Protein AF-A0A7W0VEG7-F1 (afdb_monomer)

Sequence (80 aa):
MTRSVPAATANGGPRTSDITHLMEGTRLALVILAVENVARSVAFYGAVFGWRQRVATPVYVELACPSGMRLGLYDRRSFE

Nearest PDB structures (foldseek):
  2kjz-assembly1_B  TM=8.730E-01  e=1.157E-03  Agrobacterium fabrum str. C58
  3rhe-assembly1_A  TM=9.276E-01  e=2.611E-03  Legionella pneumophila subsp. pneumophila str. Philadelphia 1
  3sk2-assembly1_B  TM=7.114E-01  e=4.792E-04  Pantoea agglomerans
  6a4x-assembly1_A-2  TM=8.167E-01  e=4.198E-03  Streptomyces curacoi
  7wb2-assembly1_B-2  TM=8.213E-01  e=1.330E-02  Streptomyces chartreusis

Foldseek 3Di:
DDDDDDDDDDPCDPDPVNCVVVPPDDDQAEDEDADQAQVVVCVVVCVVQVFDWDDDDRFWTWGADPVNHIYMYGHNVVVD

Secondary structure (DSSP, 8-state):
---PPPPPP---PPPHHHHGGGG------EEEEEES-HHHHHHHHHHHH-PEEEEE-SSEEEEE-TTS-EEEEEEGGGG-

Structure (mmCIF, N/CA/C/O backbone):
data_AF-A0A7W0VEG7-F1
#
_entry.id   AF-A0A7W0VEG7-F1
#
loop_
_atom_site.group_PDB
_atom_site.id
_atom_site.type_symbol
_atom_site.label_atom_id
_atom_site.label_alt_id
_atom_site.label_comp_id
_atom_site.label_asym_id
_atom_site.label_entity_id
_atom_site.label_seq_id
_atom_site.pdbx_PDB_ins_code
_atom_site.Cartn_x
_atom_site.Cartn_y
_atom_site.Cartn_z
_atom_site.occupancy
_atom_site.B_iso_or_equiv
_atom_site.auth_seq_id
_atom_site.auth_comp_id
_atom_site.auth_asym_id
_atom_site.auth_atom_id
_atom_site.pdbx_PDB_model_num
ATOM 1 N N . MET A 1 1 ? -70.384 16.950 30.129 1.00 44.41 1 MET A N 1
ATOM 2 C CA . MET A 1 1 ? -69.964 16.615 28.751 1.00 44.41 1 MET A CA 1
ATOM 3 C C . MET A 1 1 ? -68.758 17.474 28.411 1.00 44.41 1 MET A C 1
ATOM 5 O O . MET A 1 1 ? -68.913 18.640 28.079 1.00 44.41 1 MET A O 1
ATOM 9 N N . THR A 1 2 ? -67.559 16.934 28.618 1.00 39.28 2 THR A N 1
ATOM 10 C CA . THR A 1 2 ? -66.286 17.664 28.527 1.00 39.28 2 THR A CA 1
ATOM 11 C C . THR A 1 2 ? -65.678 17.400 27.154 1.00 39.28 2 THR A C 1
ATOM 13 O O . THR A 1 2 ? -65.396 16.252 26.819 1.00 39.28 2 THR A O 1
ATOM 16 N N . ARG A 1 3 ? -65.524 18.437 26.327 1.00 39.25 3 ARG A N 1
ATOM 17 C CA . ARG A 1 3 ? -64.929 18.320 24.991 1.00 39.25 3 ARG A CA 1
ATOM 18 C C . ARG A 1 3 ? -63.408 18.419 25.126 1.00 39.25 3 ARG A C 1
ATOM 20 O O . ARG A 1 3 ? -62.897 19.472 25.491 1.00 39.25 3 ARG A O 1
ATOM 27 N N . SER A 1 4 ? -62.710 17.313 24.874 1.00 37.44 4 SER A N 1
ATOM 28 C CA . SER A 1 4 ? -61.245 17.249 24.893 1.00 37.44 4 SER A CA 1
ATOM 29 C C . SER A 1 4 ? -60.666 17.844 23.603 1.00 37.44 4 SER A C 1
ATOM 31 O O . SER A 1 4 ? -61.167 17.568 22.511 1.00 37.44 4 SER A O 1
ATOM 33 N N . VAL A 1 5 ? -59.638 18.682 23.733 1.00 48.16 5 VAL A N 1
ATOM 34 C CA . VAL A 1 5 ? -58.839 19.246 22.630 1.00 48.16 5 VAL A CA 1
ATOM 35 C C . VAL A 1 5 ? -57.632 18.324 22.409 1.00 48.16 5 VAL A C 1
ATOM 37 O O . VAL A 1 5 ? -57.009 17.940 23.400 1.00 48.16 5 VAL A O 1
ATOM 40 N N . PRO A 1 6 ? -57.258 17.950 21.170 1.00 42.84 6 PRO A N 1
ATOM 41 C CA . PRO A 1 6 ? -56.060 17.149 20.961 1.00 42.84 6 PRO A CA 1
ATOM 42 C C . PRO A 1 6 ? -54.799 18.008 21.133 1.00 42.84 6 PRO A C 1
ATOM 44 O O . PRO A 1 6 ? -54.707 19.122 20.616 1.00 42.84 6 PRO A O 1
ATOM 47 N N . ALA A 1 7 ? -53.834 17.473 21.883 1.00 46.16 7 ALA A N 1
ATOM 48 C CA . ALA A 1 7 ? -52.531 18.078 22.111 1.00 46.16 7 ALA A CA 1
ATOM 49 C C . ALA A 1 7 ? -51.752 18.201 20.793 1.00 46.16 7 ALA A C 1
ATOM 51 O O . ALA A 1 7 ? -51.654 17.245 20.023 1.00 46.16 7 ALA A O 1
ATOM 52 N N . ALA A 1 8 ? -51.193 19.388 20.555 1.00 42.16 8 ALA A N 1
ATOM 53 C CA . ALA A 1 8 ? -50.302 19.655 19.439 1.00 42.16 8 ALA A CA 1
ATOM 54 C C . ALA A 1 8 ? -49.098 18.700 19.484 1.00 42.16 8 ALA A C 1
ATOM 56 O O . ALA A 1 8 ? -48.404 18.594 20.496 1.00 42.16 8 ALA A O 1
ATOM 57 N N . THR A 1 9 ? -48.859 18.008 18.374 1.00 44.00 9 THR A N 1
ATOM 58 C CA . THR A 1 9 ? -47.659 17.210 18.122 1.00 44.00 9 THR A CA 1
ATOM 59 C C . THR A 1 9 ? -46.413 18.063 18.335 1.00 44.00 9 THR A C 1
ATOM 61 O O . THR A 1 9 ? -46.211 19.068 17.653 1.00 44.00 9 THR A O 1
ATOM 64 N N . ALA A 1 10 ? -45.577 17.656 19.290 1.00 47.38 10 ALA A N 1
ATOM 65 C CA . ALA A 1 10 ? -44.262 18.231 19.505 1.00 47.38 10 ALA A CA 1
ATOM 66 C C . ALA A 1 10 ? -43.417 18.037 18.236 1.00 47.38 10 ALA A C 1
ATOM 68 O O . ALA A 1 10 ? -43.078 16.912 17.869 1.00 47.38 10 ALA A O 1
ATOM 69 N N . ASN A 1 11 ? -43.097 19.141 17.561 1.00 48.06 11 ASN A N 1
ATOM 70 C CA . ASN A 1 11 ? -42.140 19.180 16.462 1.00 48.06 11 ASN A CA 1
ATOM 71 C C . ASN A 1 11 ? -40.751 18.807 16.998 1.00 48.06 11 ASN A C 1
ATOM 73 O O . ASN A 1 11 ? -40.015 19.656 17.499 1.00 48.06 11 ASN A O 1
ATOM 77 N N . GLY A 1 12 ? -40.401 17.524 16.904 1.00 51.84 12 GLY A N 1
ATOM 78 C CA . GLY A 1 12 ? -39.056 17.009 17.140 1.00 51.84 12 GLY A CA 1
ATOM 79 C C . GLY A 1 12 ? -38.119 17.400 16.002 1.00 51.84 12 GLY A C 1
ATOM 80 O O . GLY A 1 12 ? -37.729 16.551 15.206 1.00 51.84 12 GLY A O 1
ATOM 81 N N . GLY A 1 13 ? -37.790 18.690 15.901 1.00 58.75 13 GLY A N 1
ATOM 82 C CA . GLY A 1 13 ? -36.671 19.133 15.072 1.00 58.75 13 GLY A CA 1
ATOM 83 C C . GLY A 1 13 ? -35.369 18.461 15.539 1.00 58.75 13 GLY A C 1
ATOM 84 O O . GLY A 1 13 ? -35.258 18.146 16.730 1.00 58.75 13 GLY A O 1
ATOM 85 N N . PRO A 1 14 ? -34.395 18.223 14.641 1.00 54.91 14 PRO A N 1
ATOM 86 C CA . PRO A 1 14 ? -33.133 17.583 15.006 1.00 54.91 14 PRO A CA 1
ATOM 87 C C . PRO A 1 14 ? -32.472 18.353 16.149 1.00 54.91 14 PRO A C 1
ATOM 89 O O . PRO A 1 14 ? -32.380 19.584 16.096 1.00 54.91 14 PRO A O 1
ATOM 92 N N . ARG A 1 15 ? -32.032 17.653 17.199 1.00 67.56 15 ARG A N 1
ATOM 93 C CA . ARG A 1 15 ? -31.304 18.306 18.291 1.00 67.56 15 ARG A CA 1
ATOM 94 C C . ARG A 1 15 ? -29.942 18.727 17.751 1.00 67.56 15 ARG A C 1
ATOM 96 O O . ARG A 1 15 ? -29.343 18.022 16.952 1.00 67.56 15 ARG A O 1
ATOM 103 N N . THR A 1 16 ? -29.404 19.851 18.214 1.00 54.97 16 THR A N 1
ATOM 104 C CA . THR A 1 16 ? -28.073 20.345 17.807 1.00 54.97 16 THR A CA 1
ATOM 105 C C . THR A 1 16 ? -26.959 19.298 17.995 1.00 54.97 16 THR A C 1
ATOM 107 O O . THR A 1 16 ? -25.990 19.288 17.239 1.00 54.97 16 THR A O 1
ATOM 110 N N . SER A 1 17 ? -27.126 18.369 18.943 1.00 56.81 17 SER A N 1
ATOM 111 C CA . SER A 1 17 ? -26.259 17.199 19.155 1.00 56.81 17 SER A CA 1
ATOM 112 C C . SER A 1 17 ? -26.247 16.201 17.990 1.00 56.81 17 SER A C 1
ATOM 114 O O . SER A 1 17 ? -25.257 15.503 17.797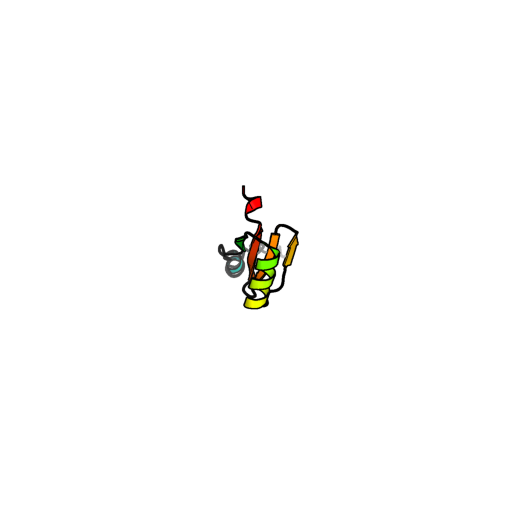 1.00 56.81 17 SER A O 1
ATOM 116 N N . ASP A 1 18 ? -27.318 16.148 17.197 1.00 56.19 18 ASP A N 1
ATOM 117 C CA . ASP A 1 18 ? -27.459 15.255 16.041 1.00 56.19 18 ASP A CA 1
ATOM 118 C C . ASP A 1 18 ? -26.662 15.784 14.832 1.00 56.19 18 ASP A C 1
ATOM 120 O O . ASP A 1 18 ? -26.316 15.033 13.923 1.00 56.19 18 ASP A O 1
ATOM 124 N N . ILE A 1 19 ? -26.310 17.076 14.843 1.00 54.78 19 ILE A N 1
ATOM 125 C CA . ILE A 1 19 ? -25.566 17.751 13.769 1.00 54.78 19 ILE A CA 1
ATOM 126 C C . ILE A 1 19 ? -24.053 17.690 14.014 1.00 54.78 19 ILE A C 1
ATOM 128 O O . ILE A 1 19 ? -23.266 17.789 13.076 1.00 54.78 19 ILE A O 1
ATOM 132 N N . THR A 1 20 ? -23.610 17.449 15.252 1.00 54.66 20 THR A N 1
ATOM 133 C CA . THR A 1 20 ? -22.177 17.329 15.568 1.00 54.66 20 THR A CA 1
ATOM 134 C C . THR A 1 20 ? -21.526 16.149 14.831 1.00 54.66 20 THR A C 1
ATOM 136 O O . THR A 1 20 ? -20.362 16.234 14.453 1.00 54.66 20 THR A O 1
ATOM 139 N N . HIS A 1 21 ? -22.293 15.095 14.525 1.00 56.16 21 HIS A N 1
ATOM 140 C CA . HIS A 1 21 ? -21.841 13.961 13.707 1.00 56.16 21 HIS A CA 1
ATOM 141 C C . HIS A 1 21 ? -21.801 14.251 12.195 1.00 56.16 21 HIS A C 1
ATOM 143 O O . HIS A 1 21 ? -21.108 13.554 11.460 1.00 56.16 21 HIS A O 1
ATOM 149 N N . LEU A 1 22 ? -22.513 15.282 11.723 1.00 57.06 22 LEU A N 1
ATOM 150 C CA . LEU A 1 22 ? -22.503 15.727 10.321 1.00 57.06 22 LEU A CA 1
ATOM 151 C C . LEU A 1 22 ? -21.286 16.612 9.996 1.00 57.06 22 LEU A C 1
ATOM 153 O O . LEU A 1 22 ? -21.070 16.957 8.838 1.00 57.06 22 LEU A O 1
ATOM 157 N N . MET A 1 23 ? -20.484 16.967 11.008 1.00 57.53 23 MET A N 1
ATOM 158 C CA . MET A 1 23 ? -19.244 17.737 10.876 1.00 57.53 23 MET A CA 1
ATOM 159 C C . MET A 1 23 ? -17.980 16.864 10.857 1.00 57.53 23 MET A C 1
ATOM 161 O O . MET A 1 23 ? -16.901 17.345 11.208 1.00 57.53 23 MET A O 1
ATOM 165 N N . GLU A 1 24 ? -18.056 15.597 10.435 1.00 66.44 24 GLU A N 1
ATOM 166 C CA . GLU A 1 24 ? -16.838 14.881 10.031 1.00 66.44 24 GLU A CA 1
ATOM 167 C C . GLU A 1 24 ? -16.312 15.517 8.735 1.00 66.44 24 GLU A C 1
ATOM 169 O O . GLU A 1 24 ? -16.671 15.141 7.621 1.00 66.44 24 GLU A O 1
ATOM 174 N N . GLY A 1 25 ? -15.506 16.566 8.902 1.00 75.75 25 GLY A N 1
ATOM 175 C CA . GLY A 1 25 ? -14.884 17.303 7.813 1.00 75.75 25 GLY A CA 1
ATOM 176 C C . GLY A 1 25 ? -14.016 16.412 6.922 1.00 75.75 25 GLY A C 1
ATOM 177 O O . GLY A 1 25 ? -13.611 15.309 7.294 1.00 75.75 25 GLY A O 1
ATOM 178 N N . THR A 1 26 ? -13.706 16.913 5.726 1.00 84.94 26 THR A N 1
ATOM 179 C CA . THR A 1 26 ? -12.805 16.252 4.775 1.00 84.94 26 THR A CA 1
ATOM 180 C C . THR A 1 26 ? -11.503 15.844 5.462 1.00 84.94 26 THR A C 1
ATOM 182 O O . THR A 1 26 ? -10.751 16.692 5.941 1.00 84.94 26 THR A O 1
ATOM 185 N N . ARG A 1 27 ? -11.216 14.538 5.479 1.00 88.06 27 ARG A N 1
ATOM 186 C CA . ARG A 1 27 ? -9.973 13.977 6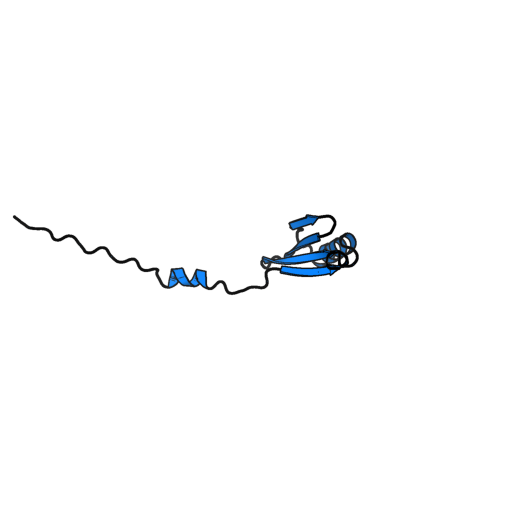.022 1.00 88.06 27 ARG A CA 1
ATOM 187 C C . ARG A 1 27 ? -9.188 13.250 4.941 1.00 88.06 27 ARG A C 1
ATOM 189 O O . ARG A 1 27 ? -9.773 12.625 4.056 1.00 88.06 27 ARG A O 1
ATOM 196 N N . LEU A 1 28 ? -7.860 13.287 5.034 1.00 92.75 28 LEU A N 1
ATOM 197 C CA . LEU A 1 28 ? -6.989 12.529 4.139 1.00 92.75 28 LEU A CA 1
ATOM 198 C C . LEU A 1 28 ? -7.211 11.026 4.350 1.00 92.75 28 LEU A C 1
ATOM 200 O O . LEU A 1 28 ? -6.761 10.446 5.336 1.00 92.75 28 LEU A O 1
ATOM 204 N N . ALA A 1 29 ? -7.924 10.398 3.419 1.00 95.06 29 ALA A N 1
ATOM 205 C CA . ALA A 1 29 ? -8.304 8.992 3.526 1.00 95.06 29 ALA A CA 1
ATOM 206 C C . ALA A 1 29 ? -7.323 8.036 2.827 1.00 95.06 29 ALA A C 1
ATOM 208 O O . ALA A 1 29 ? -7.267 6.854 3.173 1.00 95.06 29 ALA A O 1
ATOM 209 N N . LEU A 1 30 ? -6.579 8.519 1.830 1.00 96.75 30 LEU A N 1
ATOM 210 C CA . LEU A 1 30 ? -5.699 7.705 0.995 1.00 96.75 30 LEU A CA 1
ATOM 211 C C . LEU A 1 30 ? -4.577 8.562 0.407 1.00 96.75 30 LEU A C 1
ATOM 213 O O . LEU A 1 30 ? -4.837 9.625 -0.152 1.00 96.75 30 LEU A O 1
ATOM 217 N N . VAL A 1 31 ? -3.350 8.059 0.489 1.00 97.62 31 VAL A N 1
ATOM 218 C CA . VAL A 1 31 ? -2.201 8.530 -0.291 1.00 97.62 31 VAL A CA 1
ATOM 219 C C . VAL A 1 31 ? -1.795 7.398 -1.222 1.00 97.62 31 VAL A C 1
ATOM 221 O O . VAL A 1 31 ? -1.638 6.274 -0.755 1.00 97.62 31 VAL A O 1
ATOM 224 N N . ILE A 1 32 ? -1.619 7.667 -2.516 1.00 97.88 32 ILE A N 1
ATOM 225 C CA . ILE A 1 32 ? -1.097 6.684 -3.474 1.00 97.88 32 ILE A CA 1
ATOM 226 C C . ILE A 1 32 ? 0.308 7.104 -3.887 1.00 97.88 32 ILE A C 1
ATOM 228 O O . ILE A 1 32 ? 0.524 8.236 -4.313 1.00 97.88 32 ILE A O 1
ATOM 232 N N . LEU A 1 33 ? 1.249 6.171 -3.787 1.00 98.19 33 LEU A N 1
ATOM 233 C CA . LEU A 1 33 ? 2.586 6.299 -4.345 1.00 98.19 33 LEU A CA 1
ATOM 234 C C . LEU A 1 33 ? 2.655 5.492 -5.640 1.00 98.19 33 LEU A C 1
ATOM 236 O O . LEU A 1 33 ? 2.374 4.291 -5.647 1.00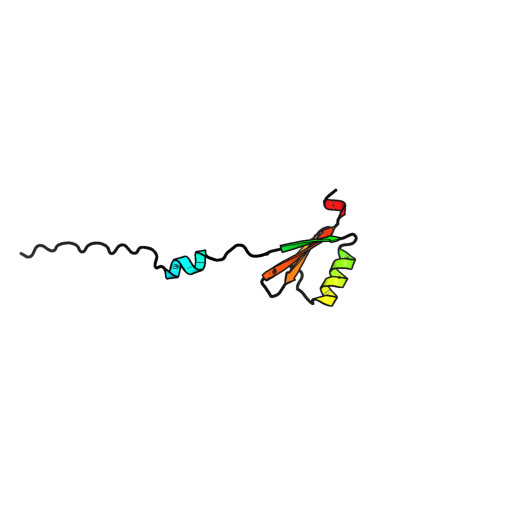 98.19 33 LEU A O 1
ATOM 240 N N . ALA A 1 34 ? 3.053 6.155 -6.723 1.00 98.25 34 ALA A N 1
ATOM 241 C CA . ALA A 1 34 ? 3.432 5.485 -7.958 1.00 98.25 34 ALA A CA 1
ATOM 242 C C . ALA A 1 34 ? 4.831 4.878 -7.777 1.00 98.25 34 ALA A C 1
ATOM 244 O O . ALA A 1 34 ? 5.790 5.606 -7.522 1.00 98.25 34 ALA A O 1
ATOM 245 N N . VAL A 1 35 ? 4.949 3.558 -7.887 1.00 98.12 35 VAL A N 1
ATOM 246 C CA . VAL A 1 35 ? 6.181 2.807 -7.614 1.00 98.12 35 VAL A CA 1
ATOM 247 C C . VAL A 1 35 ? 6.615 1.998 -8.830 1.00 98.12 35 VAL A C 1
ATOM 249 O O . VAL A 1 35 ? 5.788 1.540 -9.607 1.00 98.12 35 VAL A O 1
ATOM 252 N N . GLU A 1 36 ? 7.919 1.785 -8.990 1.00 98.00 36 GLU A N 1
ATOM 253 C CA . GLU A 1 36 ? 8.456 0.999 -10.113 1.00 98.00 36 GLU A CA 1
ATOM 254 C C . GLU A 1 36 ? 8.266 -0.516 -9.941 1.00 98.00 36 GLU A C 1
ATOM 256 O O . GLU A 1 36 ? 8.218 -1.256 -10.919 1.00 98.00 36 GLU A O 1
ATOM 261 N N . ASN A 1 37 ? 8.199 -0.999 -8.696 1.00 97.75 37 ASN A N 1
ATOM 262 C CA . ASN A 1 37 ? 8.029 -2.416 -8.387 1.00 97.75 37 ASN A CA 1
ATOM 263 C C . ASN A 1 37 ? 7.154 -2.586 -7.143 1.00 97.75 37 ASN A C 1
ATOM 265 O O . ASN A 1 37 ? 7.611 -2.393 -6.014 1.00 97.75 37 ASN A O 1
ATOM 269 N N . VAL A 1 38 ? 5.899 -2.984 -7.359 1.00 98.12 38 VAL A N 1
ATOM 270 C CA . VAL A 1 38 ? 4.895 -3.114 -6.295 1.00 98.12 38 VAL A CA 1
ATOM 271 C C . VAL A 1 38 ? 5.337 -4.113 -5.227 1.00 98.12 38 VAL A C 1
ATOM 273 O O . VAL A 1 38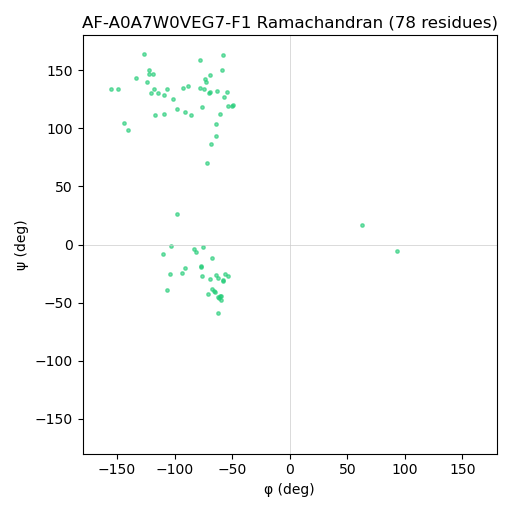 ? 5.318 -3.779 -4.047 1.00 98.12 38 VAL A O 1
ATOM 276 N N . ALA A 1 39 ? 5.803 -5.305 -5.610 1.00 96.88 39 ALA A N 1
ATOM 277 C CA . ALA A 1 39 ? 6.188 -6.345 -4.654 1.00 96.88 39 ALA A CA 1
ATOM 278 C C . ALA A 1 39 ? 7.329 -5.896 -3.724 1.00 96.88 39 ALA A C 1
ATOM 280 O O . ALA A 1 39 ? 7.254 -6.070 -2.506 1.00 96.88 39 ALA A O 1
ATOM 281 N N . ARG A 1 40 ? 8.364 -5.254 -4.282 1.00 98.19 40 ARG A N 1
ATOM 282 C CA . ARG A 1 40 ? 9.488 -4.718 -3.504 1.00 98.19 40 ARG A CA 1
ATOM 283 C C . ARG A 1 40 ? 9.038 -3.589 -2.578 1.00 98.19 40 ARG A C 1
ATOM 285 O O . ARG A 1 40 ? 9.467 -3.547 -1.427 1.00 98.19 40 ARG A O 1
ATOM 292 N N . SER A 1 41 ? 8.166 -2.698 -3.048 1.00 98.44 41 SER A N 1
ATOM 293 C CA . SER A 1 41 ? 7.613 -1.625 -2.218 1.00 98.44 41 SER A CA 1
ATOM 294 C C . SER A 1 41 ? 6.734 -2.163 -1.089 1.00 98.44 41 SER A C 1
ATOM 296 O O . SER A 1 41 ? 6.843 -1.679 0.033 1.00 98.44 41 SER A O 1
ATOM 298 N N . VAL A 1 42 ? 5.917 -3.191 -1.335 1.00 97.81 42 VAL A N 1
ATOM 299 C CA . VAL A 1 42 ? 5.110 -3.850 -0.295 1.00 97.81 42 VAL A CA 1
ATOM 300 C C . VAL A 1 42 ? 6.001 -4.472 0.771 1.00 97.81 42 VAL A C 1
ATOM 302 O O . VAL A 1 42 ? 5.756 -4.254 1.953 1.00 97.81 42 VAL A O 1
ATOM 305 N N . ALA A 1 43 ? 7.059 -5.187 0.377 1.00 97.62 43 ALA A N 1
ATOM 306 C CA . ALA A 1 43 ? 8.013 -5.751 1.328 1.00 97.62 43 ALA A CA 1
ATOM 307 C C . ALA A 1 43 ? 8.680 -4.656 2.177 1.00 97.62 43 ALA A C 1
ATOM 309 O O . ALA A 1 43 ? 8.755 -4.779 3.398 1.00 97.62 43 ALA A O 1
ATOM 310 N N . PHE A 1 44 ? 9.104 -3.559 1.542 1.00 98.50 44 PHE A N 1
ATOM 311 C CA . PHE A 1 44 ? 9.715 -2.426 2.230 1.00 98.50 44 PHE A CA 1
ATOM 312 C C . PHE A 1 44 ? 8.752 -1.764 3.225 1.00 98.50 44 PHE A C 1
ATOM 314 O O . PHE A 1 44 ? 9.031 -1.723 4.421 1.00 98.50 44 PHE A O 1
ATOM 321 N N . TYR A 1 45 ? 7.599 -1.278 2.764 1.00 97.94 45 TYR A N 1
ATOM 322 C CA . TYR A 1 45 ? 6.652 -0.565 3.626 1.00 97.94 45 TYR A CA 1
ATOM 323 C C . TYR A 1 45 ? 5.980 -1.485 4.650 1.00 97.94 45 TYR A C 1
ATOM 325 O O . TYR A 1 45 ? 5.679 -1.048 5.759 1.00 97.94 45 TYR A O 1
ATOM 333 N N . GLY A 1 46 ? 5.799 -2.764 4.319 1.00 96.62 46 GLY A N 1
ATOM 334 C CA . GLY A 1 46 ? 5.354 -3.786 5.261 1.00 96.62 46 GLY A CA 1
ATOM 335 C C . GLY A 1 46 ? 6.345 -3.972 6.408 1.00 96.62 46 GLY A C 1
ATOM 336 O O . GLY A 1 46 ? 5.930 -3.979 7.563 1.00 96.62 46 GLY A O 1
ATOM 337 N N . ALA A 1 47 ? 7.648 -4.041 6.115 1.00 97.69 47 ALA A N 1
ATOM 338 C CA . ALA A 1 47 ? 8.685 -4.144 7.141 1.00 97.69 47 ALA A CA 1
ATOM 339 C C . ALA A 1 47 ? 8.816 -2.868 7.990 1.00 97.69 47 ALA A C 1
ATOM 341 O O . ALA A 1 47 ? 9.017 -2.957 9.197 1.00 97.69 47 ALA A O 1
ATOM 342 N N . VAL A 1 48 ? 8.685 -1.687 7.376 1.00 98.00 48 VAL A N 1
ATOM 343 C CA . VAL A 1 48 ? 8.813 -0.400 8.081 1.00 98.00 48 VAL A CA 1
ATOM 344 C C . VAL A 1 48 ? 7.621 -0.136 9.001 1.00 98.00 48 VAL A C 1
ATOM 346 O O . VAL A 1 48 ? 7.803 0.340 10.118 1.00 98.00 48 VAL A O 1
ATOM 349 N N . PHE A 1 49 ? 6.400 -0.414 8.541 1.00 96.62 49 PHE A N 1
ATOM 350 C CA . PHE A 1 49 ? 5.193 -0.004 9.259 1.00 96.62 49 PHE A CA 1
ATOM 351 C C . PHE A 1 49 ? 4.485 -1.134 10.008 1.00 96.62 49 PHE A C 1
ATOM 353 O O . PHE A 1 49 ? 3.723 -0.859 10.934 1.00 96.62 49 PHE A O 1
ATOM 360 N N . GLY A 1 50 ? 4.654 -2.390 9.586 1.00 96.56 50 GLY A N 1
ATOM 361 C CA . GLY A 1 50 ? 3.860 -3.515 10.093 1.00 96.56 50 GLY A CA 1
ATOM 362 C C . GLY A 1 50 ? 2.358 -3.391 9.794 1.00 96.56 50 GLY A C 1
ATOM 363 O O . GLY A 1 50 ? 1.536 -4.039 10.440 1.00 96.56 50 GLY A O 1
ATOM 364 N N . TRP A 1 51 ? 1.970 -2.525 8.853 1.00 97.31 51 TRP A N 1
ATOM 365 C CA . TRP A 1 51 ? 0.567 -2.257 8.543 1.00 97.31 51 TRP A CA 1
ATOM 366 C C . TRP A 1 51 ? -0.080 -3.414 7.789 1.00 97.31 51 TRP A C 1
ATOM 368 O O . TRP A 1 51 ? 0.517 -4.030 6.906 1.00 97.31 51 TRP A O 1
ATOM 378 N N . ARG A 1 52 ? -1.352 -3.676 8.104 1.00 95.56 52 ARG A N 1
ATOM 379 C CA . ARG A 1 52 ? -2.115 -4.750 7.465 1.00 95.56 52 ARG A CA 1
ATOM 380 C C . ARG A 1 52 ? -2.427 -4.397 6.014 1.00 95.56 52 ARG A C 1
ATOM 382 O O . ARG A 1 52 ? -3.007 -3.344 5.740 1.00 95.56 52 ARG A O 1
ATOM 389 N N . GLN A 1 53 ? -2.153 -5.327 5.108 1.00 96.75 53 GLN A N 1
ATOM 390 C CA . GLN A 1 53 ? -2.593 -5.234 3.723 1.00 96.75 53 GLN A CA 1
ATOM 391 C C . GLN A 1 53 ? -4.117 -5.407 3.614 1.00 96.75 53 GLN A C 1
ATOM 393 O O . GLN A 1 53 ? -4.697 -6.326 4.191 1.00 96.75 53 GLN A O 1
ATOM 398 N N . ARG A 1 54 ? -4.777 -4.498 2.891 1.00 95.75 54 ARG A N 1
ATOM 399 C CA . ARG A 1 54 ? -6.233 -4.494 2.655 1.00 95.75 54 ARG A CA 1
ATOM 400 C C . ARG A 1 54 ? -6.612 -4.902 1.239 1.00 95.75 54 ARG A C 1
ATOM 402 O O . ARG A 1 54 ? -7.614 -5.584 1.062 1.00 95.75 54 ARG A O 1
ATOM 409 N N . VAL A 1 55 ? -5.831 -4.463 0.257 1.00 96.69 55 VAL A N 1
ATOM 410 C CA . VAL A 1 55 ? -6.033 -4.761 -1.165 1.00 96.69 55 VAL A CA 1
ATOM 411 C C . VAL A 1 55 ? -4.760 -5.392 -1.703 1.00 96.69 55 VAL A C 1
ATOM 413 O O . VAL A 1 55 ? -3.658 -4.982 -1.335 1.00 96.69 55 VAL A O 1
ATOM 416 N N . ALA A 1 56 ? -4.915 -6.404 -2.549 1.00 96.69 56 ALA A N 1
ATOM 417 C CA . ALA A 1 56 ? -3.817 -7.142 -3.149 1.00 96.69 56 ALA A CA 1
ATOM 418 C C . ALA A 1 56 ? -4.142 -7.458 -4.611 1.00 96.69 56 ALA A C 1
ATOM 420 O O . ALA A 1 56 ? -4.867 -8.410 -4.892 1.00 96.69 56 ALA A O 1
ATOM 421 N N . THR A 1 57 ? -3.626 -6.660 -5.540 1.00 96.31 57 THR A N 1
ATOM 422 C CA . THR A 1 57 ? -3.677 -6.948 -6.977 1.00 96.31 57 THR A CA 1
ATOM 423 C C . THR A 1 57 ? -2.265 -6.879 -7.567 1.00 96.31 57 THR A C 1
ATOM 425 O O . THR A 1 57 ? -1.363 -6.333 -6.926 1.00 96.31 57 THR A O 1
ATOM 428 N N . PRO A 1 58 ? -2.037 -7.415 -8.781 1.00 94.75 58 PRO A N 1
ATOM 429 C CA . PRO A 1 58 ? -0.708 -7.400 -9.395 1.00 94.75 58 PRO A CA 1
ATOM 430 C C . PRO A 1 58 ? -0.108 -5.999 -9.579 1.00 94.75 58 PRO A C 1
ATOM 432 O O . PRO A 1 58 ? 1.108 -5.849 -9.515 1.00 94.75 58 PRO A O 1
ATOM 435 N N . VAL A 1 59 ? -0.951 -4.982 -9.786 1.00 96.62 59 VAL A N 1
ATOM 436 C CA . VAL A 1 59 ? -0.524 -3.598 -10.063 1.00 96.62 59 VAL A CA 1
ATOM 437 C C . VAL A 1 59 ? -0.815 -2.633 -8.914 1.00 96.62 59 VAL A C 1
ATOM 439 O O . VAL A 1 59 ? -0.364 -1.492 -8.963 1.00 96.62 59 VAL A O 1
ATOM 442 N N . TYR A 1 60 ? -1.555 -3.060 -7.884 1.00 98.00 60 TYR A N 1
ATOM 443 C CA . TYR A 1 60 ? -1.992 -2.184 -6.801 1.00 98.00 60 TYR A CA 1
ATOM 444 C C . TYR A 1 60 ? -2.134 -2.903 -5.457 1.00 98.00 60 TYR A C 1
ATOM 446 O O . TYR A 1 60 ? -2.772 -3.952 -5.340 1.00 98.00 60 TYR A O 1
ATOM 454 N N . VAL A 1 61 ? -1.596 -2.290 -4.405 1.00 98.50 61 VAL A N 1
ATOM 455 C CA . VAL A 1 61 ? -1.717 -2.763 -3.022 1.00 98.50 61 VAL A CA 1
ATOM 456 C C . VAL A 1 61 ? -2.088 -1.614 -2.097 1.00 98.50 61 VAL A C 1
ATOM 458 O O . VAL A 1 61 ? -1.588 -0.508 -2.257 1.00 98.50 61 VAL A O 1
ATOM 461 N N . GLU A 1 62 ? -2.917 -1.883 -1.087 1.00 98.50 62 GLU A N 1
ATOM 462 C CA . GLU A 1 62 ? -3.210 -0.926 -0.014 1.00 98.50 62 GLU A CA 1
ATOM 463 C C . GLU A 1 62 ? -2.773 -1.443 1.348 1.00 98.50 62 GLU A C 1
ATOM 465 O O . GLU A 1 62 ? -3.121 -2.561 1.733 1.00 98.50 62 GLU A O 1
ATOM 470 N N . LEU A 1 63 ? -2.108 -0.584 2.115 1.00 98.31 63 LEU A N 1
ATOM 471 C CA . LEU A 1 63 ? -1.766 -0.794 3.516 1.00 98.31 63 LEU A CA 1
ATOM 472 C C . LEU A 1 63 ? -2.648 0.092 4.403 1.00 98.31 63 LEU A C 1
ATOM 474 O O . LEU A 1 63 ? -2.836 1.279 4.129 1.00 98.31 63 LEU A O 1
ATOM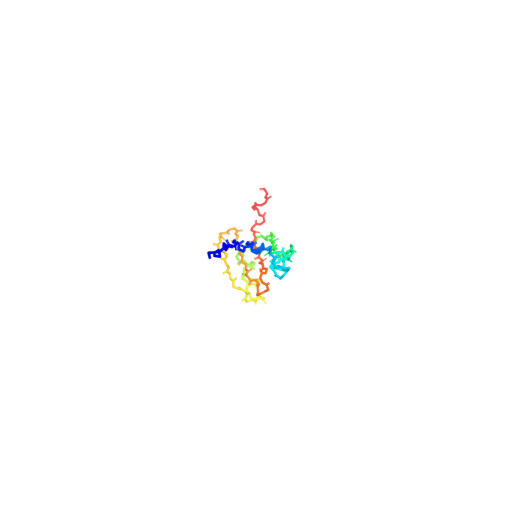 478 N N . ALA A 1 64 ? -3.202 -0.483 5.469 1.00 97.94 64 ALA A N 1
ATOM 479 C CA . ALA A 1 64 ? -4.077 0.220 6.401 1.00 97.94 64 ALA A CA 1
ATOM 480 C C . ALA A 1 64 ? -3.282 0.835 7.560 1.00 97.94 64 ALA A C 1
ATOM 482 O O . ALA A 1 64 ? -2.761 0.103 8.403 1.00 97.94 64 ALA A O 1
ATOM 483 N N . CYS A 1 65 ? -3.250 2.168 7.636 1.00 95.88 65 CYS A N 1
ATOM 484 C CA . CYS A 1 65 ? -2.722 2.874 8.798 1.00 95.88 65 CYS A CA 1
ATOM 485 C C . CYS A 1 65 ? -3.705 2.752 9.977 1.00 95.88 65 CYS A C 1
ATOM 487 O O . CYS A 1 65 ? -4.916 2.909 9.774 1.00 95.88 65 CYS A O 1
ATOM 489 N N . PRO A 1 66 ? -3.228 2.547 11.220 1.00 93.69 66 PRO A N 1
ATOM 490 C CA . PRO A 1 66 ? -4.084 2.527 12.408 1.00 93.69 66 PRO A CA 1
ATOM 491 C C . PRO A 1 66 ? -4.933 3.792 12.609 1.00 93.69 66 PRO A C 1
ATOM 493 O O . PRO A 1 66 ? -5.998 3.712 13.210 1.00 93.69 66 PRO A O 1
ATOM 496 N N . SER A 1 67 ? -4.510 4.945 12.074 1.00 89.94 67 SER A N 1
ATOM 497 C CA . SER A 1 67 ? -5.272 6.202 12.145 1.00 89.94 67 SER A CA 1
ATOM 498 C C . SER A 1 67 ? -6.473 6.271 11.189 1.00 89.94 67 SER A C 1
ATOM 500 O O . SER A 1 67 ? -7.19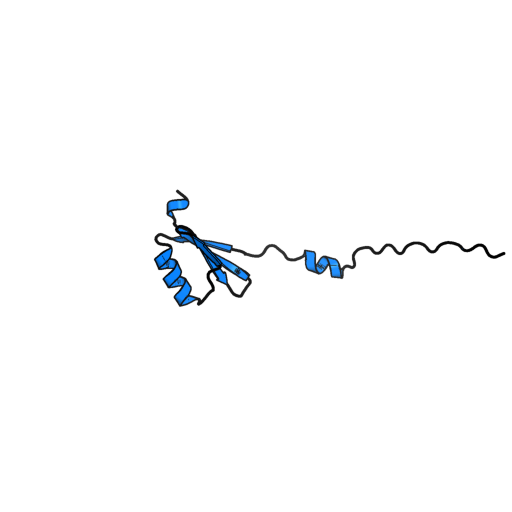2 7.267 11.178 1.00 89.94 67 SER A O 1
ATOM 502 N N . GLY A 1 68 ? -6.694 5.243 10.363 1.00 91.75 68 GLY A N 1
ATOM 503 C CA . GLY A 1 68 ? -7.802 5.174 9.404 1.00 91.75 68 GLY A CA 1
ATOM 504 C C . GLY A 1 68 ? -7.475 5.686 7.995 1.00 91.75 68 GLY A C 1
ATOM 505 O O . GLY A 1 68 ? -8.297 5.529 7.092 1.00 91.75 68 GLY A O 1
ATOM 506 N N . MET A 1 69 ? -6.282 6.247 7.780 1.00 96.12 69 MET A N 1
ATOM 507 C CA . MET A 1 69 ? -5.739 6.551 6.449 1.00 96.12 69 MET A CA 1
ATOM 508 C C . MET A 1 69 ? -5.191 5.279 5.776 1.00 96.12 69 MET A C 1
ATOM 510 O O . MET A 1 69 ? -4.888 4.281 6.434 1.00 96.12 69 MET A O 1
ATOM 514 N N . ARG A 1 70 ? -5.071 5.287 4.450 1.00 97.75 70 ARG A N 1
ATOM 515 C CA . ARG A 1 70 ? -4.499 4.180 3.673 1.00 97.75 70 ARG A CA 1
ATOM 516 C C . ARG A 1 70 ? -3.315 4.645 2.838 1.00 97.75 70 ARG A C 1
ATOM 518 O O . ARG A 1 70 ? -3.319 5.761 2.322 1.00 97.75 70 ARG A O 1
ATOM 525 N N . LEU A 1 71 ? -2.348 3.753 2.659 1.00 98.38 71 LEU A N 1
ATOM 526 C CA . LEU A 1 71 ? -1.247 3.925 1.720 1.00 98.38 71 LEU A CA 1
ATOM 527 C C . LEU A 1 71 ? -1.428 2.962 0.5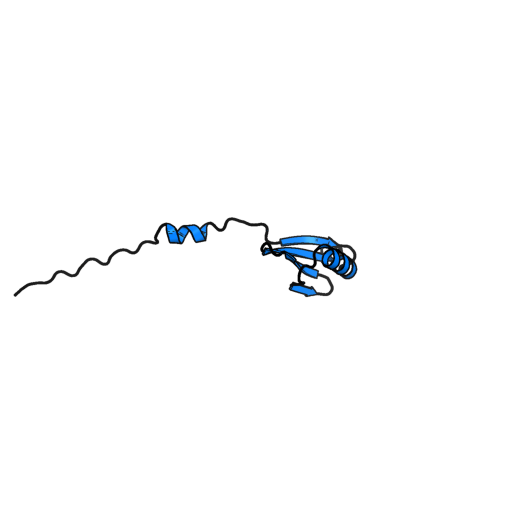48 1.00 98.38 71 LEU A C 1
ATOM 529 O O . LEU A 1 71 ? -1.338 1.750 0.728 1.00 98.38 71 LEU A O 1
ATOM 533 N N . GLY A 1 72 ? -1.688 3.507 -0.633 1.00 98.44 72 GLY A N 1
ATOM 534 C CA . GLY A 1 72 ? -1.709 2.785 -1.895 1.00 98.44 72 GLY A CA 1
ATOM 535 C C . GLY A 1 72 ? -0.320 2.742 -2.529 1.00 98.44 72 GLY A C 1
ATOM 536 O O . GLY A 1 72 ? 0.376 3.754 -2.579 1.00 98.44 72 GLY A O 1
ATOM 537 N N . LEU A 1 73 ? 0.068 1.582 -3.040 1.00 98.56 73 LEU A N 1
ATOM 538 C CA . LEU A 1 73 ? 1.265 1.363 -3.845 1.00 98.56 73 LEU A CA 1
ATOM 539 C C . LEU A 1 73 ? 0.791 0.903 -5.216 1.00 98.56 73 LEU A C 1
ATOM 541 O O . LEU A 1 73 ? 0.226 -0.184 -5.327 1.00 98.56 73 LEU A O 1
ATOM 545 N N . TYR A 1 74 ? 0.972 1.739 -6.231 1.00 98.50 74 TYR A N 1
ATOM 546 C CA . TYR A 1 74 ? 0.474 1.487 -7.581 1.00 98.50 74 TYR A CA 1
ATOM 547 C C . TYR A 1 74 ? 1.657 1.452 -8.545 1.00 98.50 74 TYR A C 1
ATOM 549 O O . TYR A 1 74 ? 2.487 2.358 -8.515 1.00 98.50 74 TYR A O 1
ATOM 557 N N . ASP A 1 75 ? 1.752 0.423 -9.384 1.00 98.12 75 ASP A N 1
ATOM 558 C CA . ASP A 1 75 ? 2.704 0.395 -10.495 1.00 98.12 75 ASP A CA 1
ATOM 559 C C . ASP A 1 75 ? 2.621 1.692 -11.316 1.00 98.12 75 ASP A C 1
ATOM 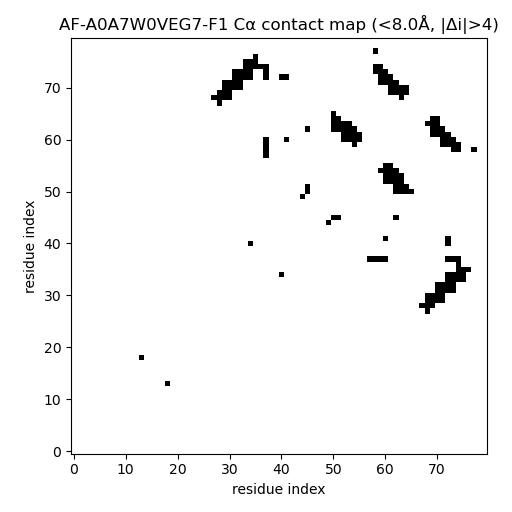561 O O . ASP A 1 75 ? 1.576 2.035 -11.879 1.00 98.12 75 ASP A O 1
ATOM 565 N N . ARG A 1 76 ? 3.741 2.415 -11.384 1.00 97.06 76 ARG A N 1
ATOM 566 C CA . ARG A 1 76 ? 3.842 3.704 -12.065 1.00 97.06 76 ARG A CA 1
ATOM 567 C C . ARG A 1 76 ? 3.454 3.628 -13.542 1.00 97.06 76 ARG A C 1
ATOM 569 O O . ARG A 1 76 ? 2.869 4.584 -14.041 1.00 97.06 76 ARG A O 1
ATOM 576 N N . ARG A 1 77 ? 3.697 2.497 -14.207 1.00 96.38 77 ARG A N 1
ATOM 577 C CA . ARG A 1 77 ? 3.369 2.290 -15.629 1.00 96.38 77 ARG A CA 1
ATOM 578 C C . ARG A 1 77 ? 1.866 2.256 -15.903 1.00 96.38 77 ARG A C 1
ATOM 580 O O . ARG A 1 77 ? 1.458 2.291 -17.052 1.00 96.38 77 ARG A O 1
ATOM 587 N N . SER A 1 78 ? 1.035 2.171 -14.863 1.00 92.38 78 SER A N 1
ATOM 588 C CA . SER A 1 78 ? -0.428 2.176 -15.002 1.00 92.38 78 SER A CA 1
ATOM 589 C C . SER A 1 78 ? -1.031 3.583 -15.109 1.00 92.38 78 SER A C 1
ATOM 591 O O . SER A 1 78 ? -2.244 3.708 -15.251 1.00 92.38 78 SER A O 1
ATOM 593 N N . PHE A 1 79 ? -0.212 4.635 -14.996 1.00 82.25 79 PHE A N 1
ATOM 594 C CA . PHE A 1 79 ? -0.625 6.035 -15.165 1.00 82.25 79 PHE A CA 1
ATOM 595 C C . PHE A 1 79 ? -0.209 6.635 -16.515 1.00 82.25 79 PHE A C 1
ATOM 597 O O . PHE A 1 79 ? -0.458 7.819 -16.743 1.00 82.25 79 PHE A O 1
ATOM 604 N N . GLU A 1 80 ? 0.474 5.854 -17.349 1.00 71.19 80 GLU A N 1
ATOM 605 C CA . GLU A 1 80 ? 1.036 6.273 -18.638 1.00 71.19 80 GLU A CA 1
ATOM 606 C C . GLU A 1 80 ? 0.118 5.902 -19.808 1.00 71.19 80 GLU A C 1
ATOM 608 O O . GLU A 1 80 ? -0.607 4.884 -19.705 1.00 71.19 80 GLU A O 1
#

Mean predicted aligned error: 12.57 Å

Radius of gyration: 25.41 Å; Cα contacts (8 Å, |Δi|>4): 91; ch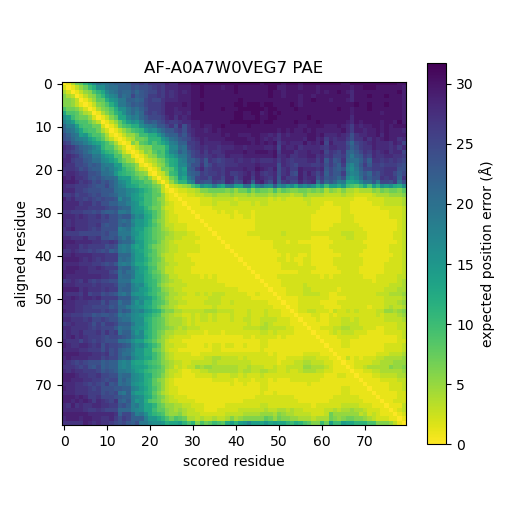ains: 1; bounding box: 80×28×47 Å

Solvent-accessible surface area (backbone atoms only — not comparable to full-atom values): 5110 Å² total; per-residue (Å²): 140,84,85,82,78,83,79,80,80,78,82,81,65,83,54,76,77,69,50,62,72,73,61,76,63,96,66,82,53,68,48,74,45,72,31,95,48,43,69,62,49,50,55,50,51,36,71,75,66,68,43,53,73,77,44,85,52,96,55,37,36,28,31,42,43,92,90,67,31,31,45,35,38,29,34,43,76,78,79,110

pLDDT: mean 82.11, std 21.24, range [37.44, 98.56]